Protein AF-A0A2E8CYX6-F1 (afdb_monomer_lite)

Secondary structure (DSSP, 8-state):
-PPP-SHHHHHHHHHHHHHHHTTS---SSS-HHHHHHHHHHHHHHHHHHTSHHHHHHT-EEEEEEEEEEEEEETTEEEEEEEEEEE-SSTT-EEEEEEEEEEEESSTT-SSEEEEEEEE----TTS--TTSTT--TTTGGG-PPPPGGGSSEEEEE-PPP--

Structure (mmCIF, N/CA/C/O backbone):
data_AF-A0A2E8CYX6-F1
#
_entry.id   AF-A0A2E8CYX6-F1
#
loop_
_atom_site.group_PDB
_atom_site.id
_atom_site.type_symbol
_atom_site.label_atom_id
_atom_site.label_alt_id
_atom_site.label_comp_id
_atom_site.label_asym_id
_atom_site.label_entity_id
_atom_site.label_seq_id
_atom_site.pdbx_PDB_ins_code
_atom_site.Cartn_x
_atom_site.Cartn_y
_atom_site.Cartn_z
_atom_site.occupancy
_atom_site.B_iso_or_equiv
_atom_site.auth_seq_id
_atom_site.auth_comp_id
_atom_site.auth_asym_id
_atom_site.auth_atom_id
_atom_site.pdbx_PDB_model_num
ATOM 1 N N . MET A 1 1 ? 1.924 -3.720 25.966 1.00 46.28 1 MET A N 1
ATOM 2 C CA . MET A 1 1 ? 1.609 -3.896 24.534 1.00 46.28 1 MET A CA 1
ATOM 3 C C . MET A 1 1 ? 2.796 -4.601 23.908 1.00 46.28 1 MET A C 1
ATOM 5 O O . MET A 1 1 ? 3.917 -4.182 24.173 1.00 46.28 1 MET A O 1
ATOM 9 N N . SER A 1 2 ? 2.579 -5.723 23.224 1.00 49.62 2 SER A N 1
ATOM 10 C CA . SER A 1 2 ? 3.634 -6.433 22.489 1.00 49.62 2 SER A CA 1
ATOM 11 C C . SER A 1 2 ? 4.146 -5.551 21.350 1.00 49.62 2 SER A C 1
ATOM 13 O O . SER A 1 2 ? 3.355 -4.853 20.720 1.00 49.62 2 SER A O 1
ATOM 15 N N . VAL A 1 3 ? 5.455 -5.559 21.109 1.00 56.16 3 VAL A N 1
ATOM 16 C CA . VAL A 1 3 ? 6.065 -4.827 19.990 1.00 56.16 3 VAL A CA 1
ATOM 17 C C . VAL A 1 3 ? 5.535 -5.425 18.677 1.00 56.16 3 VAL A C 1
ATOM 19 O O . VAL A 1 3 ? 5.540 -6.648 18.568 1.00 56.16 3 VAL A O 1
ATOM 22 N N . PRO A 1 4 ? 5.063 -4.628 17.699 1.00 67.62 4 PRO A N 1
ATOM 23 C CA . PRO A 1 4 ? 4.653 -5.145 16.393 1.00 67.62 4 PRO A CA 1
ATOM 24 C C . PRO A 1 4 ? 5.819 -5.866 15.699 1.00 67.62 4 PRO A C 1
ATOM 26 O O . PRO A 1 4 ? 6.866 -5.260 15.463 1.00 67.62 4 PRO A O 1
ATOM 29 N N . GLU A 1 5 ? 5.659 -7.153 15.385 1.00 82.19 5 GLU A N 1
ATOM 30 C CA . GLU A 1 5 ? 6.764 -8.006 14.915 1.00 82.19 5 GLU A CA 1
ATOM 31 C C . GLU A 1 5 ? 6.840 -8.088 13.385 1.00 82.19 5 GLU A C 1
ATOM 33 O O . GLU A 1 5 ? 7.924 -8.250 12.825 1.00 82.19 5 GLU A O 1
ATOM 38 N N . THR A 1 6 ? 5.707 -7.943 12.690 1.00 91.44 6 THR A N 1
ATOM 39 C CA . THR A 1 6 ? 5.635 -8.039 11.223 1.00 91.44 6 THR A CA 1
ATOM 40 C C . THR A 1 6 ? 5.480 -6.673 10.556 1.00 91.44 6 THR A C 1
ATOM 42 O O . THR A 1 6 ? 5.041 -5.706 11.183 1.00 91.44 6 THR A O 1
ATOM 45 N N . LEU A 1 7 ? 5.812 -6.587 9.260 1.00 92.69 7 LEU A N 1
ATOM 46 C CA . LEU A 1 7 ? 5.561 -5.390 8.448 1.00 92.69 7 LEU A CA 1
ATOM 47 C C . LEU A 1 7 ? 4.087 -4.966 8.526 1.00 92.69 7 LEU A C 1
ATOM 49 O O . LEU A 1 7 ? 3.809 -3.803 8.804 1.00 92.69 7 LEU A O 1
ATOM 53 N N . ASP A 1 8 ? 3.1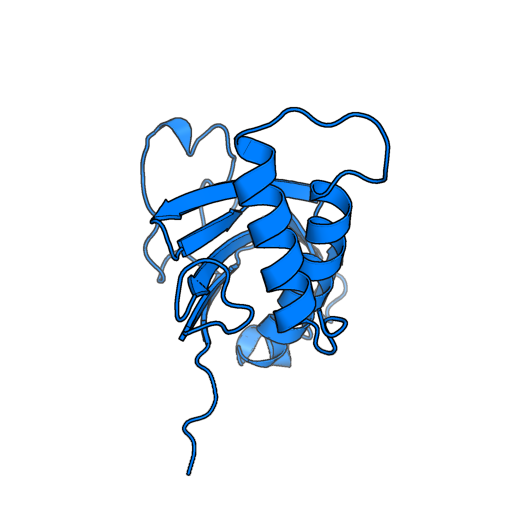65 -5.920 8.380 1.00 93.31 8 ASP A N 1
ATOM 54 C CA . ASP A 1 8 ? 1.723 -5.676 8.460 1.00 93.31 8 ASP A CA 1
ATOM 55 C C . ASP A 1 8 ? 1.300 -5.091 9.810 1.00 93.31 8 ASP A C 1
ATOM 57 O O . ASP A 1 8 ? 0.568 -4.107 9.851 1.00 93.31 8 ASP A O 1
ATOM 61 N N . GLN A 1 9 ? 1.792 -5.646 10.923 1.00 94.31 9 GLN A N 1
ATOM 62 C CA . GLN A 1 9 ? 1.452 -5.149 12.260 1.00 94.31 9 GLN A CA 1
ATOM 63 C C . GLN A 1 9 ? 2.045 -3.761 12.521 1.00 94.31 9 GLN A C 1
ATOM 65 O O . GLN A 1 9 ? 1.392 -2.919 13.136 1.00 94.31 9 GLN A O 1
ATOM 70 N N . ARG A 1 10 ? 3.275 -3.506 12.057 1.00 94.38 10 ARG A N 1
ATOM 71 C CA . ARG A 1 10 ? 3.917 -2.185 12.156 1.00 94.38 10 ARG A CA 1
ATOM 72 C C . ARG A 1 10 ? 3.151 -1.145 11.345 1.00 94.38 10 ARG A C 1
ATOM 74 O O . ARG A 1 10 ? 2.922 -0.044 11.836 1.00 94.38 10 ARG A O 1
ATOM 81 N N . LEU A 1 11 ? 2.727 -1.511 10.136 1.00 95.06 11 LEU A N 1
ATOM 82 C CA . LEU A 1 11 ? 1.912 -0.666 9.271 1.00 95.06 11 LEU A CA 1
ATOM 83 C C . LEU A 1 11 ? 0.535 -0.403 9.890 1.00 95.06 11 LEU A C 1
ATOM 85 O O . LEU A 1 11 ? 0.121 0.747 9.960 1.00 95.06 11 LEU A O 1
ATOM 89 N N . ALA A 1 12 ? -0.137 -1.435 10.406 1.00 95.56 12 ALA A N 1
ATOM 90 C CA . ALA A 1 12 ? -1.409 -1.303 11.111 1.00 95.56 12 ALA A CA 1
ATOM 91 C C . ALA A 1 12 ? -1.307 -0.357 12.316 1.00 95.56 12 ALA A C 1
ATOM 93 O O . ALA A 1 12 ? -2.128 0.545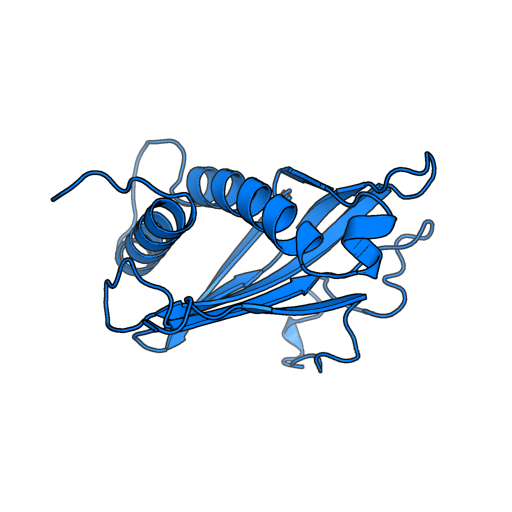 12.447 1.00 95.56 12 ALA A O 1
ATOM 94 N N . SER A 1 13 ? -0.275 -0.521 13.153 1.00 94.00 13 SER A N 1
ATOM 95 C CA . SER A 1 13 ? -0.024 0.361 14.299 1.00 94.00 13 SER A CA 1
ATOM 96 C C . SER A 1 13 ? 0.140 1.812 13.854 1.00 94.00 13 SER A C 1
ATOM 98 O O . SER A 1 13 ? -0.583 2.673 14.332 1.00 94.00 13 SER A O 1
ATOM 100 N N . ALA A 1 14 ? 1.018 2.074 12.882 1.00 92.81 14 ALA A N 1
ATOM 101 C CA . ALA A 1 14 ? 1.274 3.431 12.407 1.00 92.81 14 ALA A CA 1
ATOM 102 C C . ALA A 1 14 ? 0.039 4.075 11.743 1.00 92.81 14 ALA A C 1
ATOM 104 O O . ALA A 1 14 ? -0.148 5.288 11.823 1.00 92.81 14 ALA A O 1
ATOM 105 N N . LEU A 1 15 ? -0.819 3.278 11.095 1.00 94.56 15 LEU A N 1
ATOM 106 C CA . LEU A 1 15 ? -2.082 3.755 10.525 1.00 94.56 15 LEU A CA 1
ATOM 107 C C . LEU A 1 15 ? -3.081 4.157 11.617 1.00 94.56 15 LEU A C 1
ATOM 109 O O . LEU A 1 15 ? -3.773 5.158 11.444 1.00 94.56 15 LEU A O 1
ATOM 113 N N . TRP A 1 16 ? -3.150 3.416 12.725 1.00 93.62 16 TRP A N 1
ATOM 114 C CA . TRP A 1 16 ? -3.978 3.791 13.874 1.00 93.62 16 TRP A CA 1
ATOM 115 C C . TRP A 1 16 ? -3.412 4.986 14.629 1.00 93.62 16 TRP A C 1
ATOM 117 O O . TRP A 1 16 ? -4.165 5.911 14.910 1.00 93.62 16 TRP A O 1
ATOM 127 N N . ASP A 1 17 ? -2.094 5.032 14.834 1.00 90.94 17 ASP A N 1
ATOM 128 C CA . ASP A 1 17 ? -1.422 6.199 15.407 1.00 90.94 17 ASP A CA 1
ATOM 129 C C . ASP A 1 17 ? -1.744 7.454 14.582 1.00 90.94 17 ASP A C 1
ATOM 131 O O . ASP A 1 17 ? -2.062 8.501 15.138 1.00 90.94 17 ASP A O 1
ATOM 135 N N . TRP A 1 18 ? -1.741 7.347 13.245 1.00 90.75 18 TRP A N 1
ATOM 136 C CA . TRP A 1 18 ? -2.193 8.430 12.371 1.00 90.75 18 TRP A CA 1
ATOM 137 C C . TRP A 1 18 ? -3.687 8.728 12.518 1.00 90.75 18 TRP A C 1
ATOM 139 O O . TRP A 1 18 ? -4.054 9.898 12.550 1.00 90.75 18 TRP A O 1
ATOM 149 N N . ALA A 1 19 ? -4.556 7.717 12.566 1.00 89.94 19 ALA A N 1
ATOM 150 C CA . ALA A 1 19 ? -5.999 7.929 12.654 1.00 89.94 19 ALA A CA 1
ATOM 151 C C . ALA A 1 19 ? -6.376 8.668 13.946 1.00 89.94 19 ALA A C 1
ATOM 153 O O . ALA A 1 19 ? -7.150 9.623 13.889 1.00 89.94 19 ALA A O 1
ATOM 154 N N . ASP A 1 20 ? -5.754 8.303 15.065 1.00 88.06 20 ASP A N 1
ATOM 155 C CA . ASP A 1 20 ? -5.953 8.935 16.370 1.00 88.06 20 ASP A CA 1
ATOM 156 C C . ASP A 1 20 ? -5.306 10.326 16.423 1.00 88.06 20 ASP A C 1
ATOM 158 O O . ASP A 1 20 ? -5.887 11.280 16.942 1.00 88.06 20 ASP A O 1
ATOM 162 N N . ALA A 1 21 ? -4.120 10.479 15.824 1.00 79.44 21 ALA A N 1
ATOM 163 C CA . ALA A 1 21 ? -3.430 11.761 15.707 1.00 79.44 21 ALA A CA 1
ATOM 164 C C . ALA A 1 21 ? -4.087 12.722 14.714 1.00 79.44 21 ALA A C 1
ATOM 166 O O . ALA A 1 21 ? -3.976 13.934 14.848 1.00 79.44 21 ALA A O 1
ATOM 167 N N . SER A 1 22 ? -4.822 12.235 13.719 1.00 61.94 22 SER A N 1
ATOM 168 C CA . SER A 1 22 ? -5.601 13.109 12.838 1.00 61.94 22 SER A CA 1
ATOM 169 C C . SER A 1 22 ? -6.686 13.876 13.611 1.00 61.94 22 SER A C 1
ATOM 171 O O . SER A 1 22 ? -7.154 14.917 13.148 1.00 61.94 22 SER A O 1
ATOM 173 N N . GLU A 1 23 ? -7.016 13.416 14.825 1.00 55.00 23 GLU A N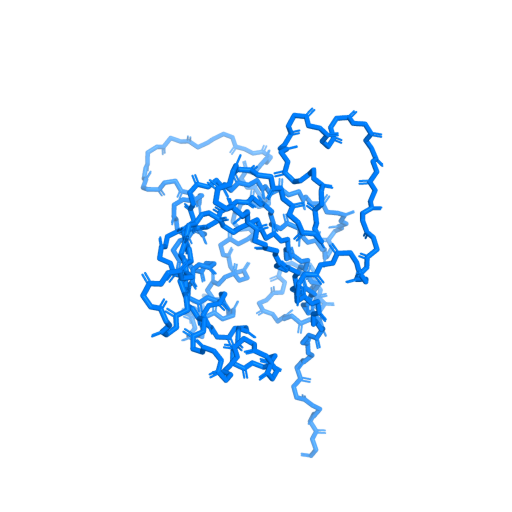 1
ATOM 174 C CA . GLU A 1 23 ? -7.896 14.084 15.784 1.00 55.00 23 GLU A CA 1
ATOM 175 C C . GLU A 1 23 ? -7.134 14.978 16.795 1.00 55.00 23 GLU A C 1
ATOM 177 O O . GLU A 1 23 ? -7.769 15.750 17.518 1.00 55.00 23 GLU A O 1
ATOM 182 N N . GLN A 1 24 ? -5.789 14.937 16.845 1.00 46.16 24 GLN A N 1
ATOM 183 C CA . GLN A 1 24 ? -4.942 15.692 17.789 1.00 46.16 24 GLN A CA 1
ATOM 184 C C . GLN A 1 24 ? -3.602 16.149 17.168 1.00 46.16 24 GLN A C 1
ATOM 186 O O . GLN A 1 24 ? -2.770 15.350 16.766 1.00 46.16 24 GLN A O 1
ATOM 191 N N . SER A 1 25 ? -3.331 17.456 17.138 1.00 41.97 25 SER A N 1
ATOM 192 C CA . SER A 1 25 ? -2.072 18.030 16.625 1.00 41.97 25 SER A CA 1
ATOM 193 C C . SER A 1 25 ? -0.829 17.601 17.430 1.00 41.97 25 SER A C 1
ATOM 195 O O . SER A 1 25 ? -0.825 17.758 18.650 1.00 41.97 25 SER A O 1
ATOM 197 N N . PHE A 1 26 ? 0.236 17.143 16.752 1.00 46.75 26 PHE A N 1
ATOM 198 C CA . PHE A 1 26 ? 1.515 16.728 17.360 1.00 46.75 26 PHE A CA 1
ATOM 199 C C . PHE A 1 26 ? 2.685 17.680 17.049 1.00 46.75 26 PHE A C 1
ATOM 201 O O . PHE A 1 26 ? 2.769 18.213 15.943 1.00 46.75 26 PHE A O 1
ATOM 208 N N . ASP A 1 27 ? 3.595 17.805 18.028 1.00 42.06 27 ASP A N 1
ATOM 209 C CA . ASP A 1 27 ? 4.916 18.454 17.972 1.00 42.06 27 ASP A CA 1
ATOM 210 C C . ASP A 1 27 ? 6.031 17.386 18.122 1.00 42.06 27 ASP A C 1
ATOM 212 O O . ASP A 1 27 ? 5.963 16.537 19.009 1.00 42.06 27 ASP A O 1
ATOM 216 N N . ASP A 1 28 ? 7.040 17.485 17.250 1.00 40.59 28 ASP A N 1
ATOM 217 C CA . ASP A 1 28 ? 8.391 16.885 17.224 1.00 40.59 28 ASP A CA 1
ATOM 218 C C . ASP A 1 28 ? 8.626 15.350 17.296 1.00 40.59 28 ASP A C 1
ATOM 220 O O . ASP A 1 28 ? 8.513 14.681 18.323 1.00 40.59 28 ASP A O 1
ATOM 224 N N . GLY A 1 29 ? 9.128 14.834 16.166 1.00 49.47 29 GLY A N 1
ATOM 225 C CA . GLY A 1 29 ? 9.599 13.477 15.845 1.00 49.47 29 GLY A CA 1
ATOM 226 C C . GLY A 1 29 ? 9.583 13.305 14.312 1.00 49.47 29 GLY A C 1
ATOM 227 O O . GLY A 1 29 ? 8.964 14.146 13.651 1.00 49.47 29 GLY A O 1
ATOM 228 N N . PRO A 1 30 ? 10.217 12.278 13.696 1.00 54.22 30 PRO A N 1
ATOM 229 C CA . PRO A 1 30 ? 9.879 11.968 12.312 1.00 54.22 30 PRO A CA 1
ATOM 230 C C . PRO A 1 30 ? 8.374 11.742 12.268 1.00 54.22 30 PRO A C 1
ATOM 232 O O . PRO A 1 30 ? 7.833 10.965 13.064 1.00 54.22 30 PRO A O 1
ATOM 235 N N . SER A 1 31 ? 7.685 12.516 11.437 1.00 74.94 31 SER A N 1
ATOM 236 C CA . SER A 1 31 ? 6.226 12.549 11.482 1.00 74.94 31 SER A CA 1
ATOM 237 C C . SER A 1 31 ? 5.688 11.131 11.256 1.00 74.94 31 SER A C 1
ATOM 239 O O . SER A 1 31 ? 6.296 10.342 10.529 1.00 74.94 31 SER A O 1
ATOM 241 N N . VAL A 1 32 ? 4.541 10.776 11.845 1.00 81.31 32 VAL A N 1
ATOM 242 C CA . VAL A 1 32 ? 3.877 9.474 11.594 1.00 81.31 32 VAL A CA 1
ATOM 243 C C . VAL A 1 32 ? 3.799 9.175 10.084 1.00 81.31 32 VAL A C 1
ATOM 245 O O . VAL A 1 32 ? 3.911 8.028 9.654 1.00 81.31 32 VAL A O 1
ATOM 248 N N . GLN A 1 33 ? 3.715 10.229 9.270 1.00 81.19 33 GLN A N 1
ATOM 249 C CA . GLN A 1 33 ? 3.748 10.194 7.814 1.00 81.19 33 GLN A CA 1
ATOM 250 C C . GLN A 1 33 ? 5.070 9.668 7.217 1.00 81.19 33 GLN A C 1
ATOM 252 O O . GLN A 1 33 ? 5.017 8.895 6.266 1.00 81.19 33 GLN A O 1
ATOM 257 N N . GLU A 1 34 ? 6.241 10.013 7.760 1.00 84.06 34 GLU A N 1
ATOM 258 C CA . GLU A 1 34 ? 7.549 9.499 7.302 1.00 84.06 34 GLU A CA 1
ATOM 259 C C . GLU A 1 34 ? 7.736 8.016 7.655 1.00 84.06 34 GLU A C 1
ATOM 261 O O . GLU A 1 34 ? 8.229 7.224 6.843 1.00 84.06 34 GLU A O 1
ATOM 266 N N . CYS A 1 35 ? 7.284 7.615 8.849 1.00 89.44 35 CYS A N 1
ATOM 267 C CA . CYS A 1 35 ? 7.259 6.209 9.253 1.00 89.44 35 CYS A CA 1
ATOM 268 C C . CYS A 1 35 ? 6.346 5.395 8.323 1.00 89.44 35 CYS A C 1
ATOM 270 O O . CYS A 1 35 ? 6.757 4.364 7.784 1.00 89.44 35 CYS A O 1
ATOM 272 N N . LEU A 1 36 ? 5.132 5.897 8.066 1.00 92.25 36 LEU A N 1
ATOM 273 C CA . LEU A 1 36 ? 4.190 5.283 7.132 1.00 92.25 36 LEU A CA 1
ATOM 274 C C . LEU A 1 36 ? 4.744 5.216 5.710 1.00 92.25 36 LEU A C 1
ATOM 276 O O . LEU A 1 36 ? 4.615 4.174 5.079 1.00 92.25 36 LEU A O 1
ATOM 280 N N . ALA A 1 37 ? 5.392 6.271 5.215 1.00 91.94 37 ALA A N 1
ATOM 281 C CA . ALA A 1 37 ? 6.019 6.280 3.894 1.00 91.94 37 ALA A CA 1
ATOM 282 C C . ALA A 1 37 ? 7.042 5.141 3.740 1.00 91.94 37 ALA A C 1
ATOM 284 O O . ALA A 1 37 ? 6.991 4.398 2.759 1.00 91.94 37 ALA A O 1
ATOM 285 N N . SER A 1 38 ? 7.900 4.946 4.746 1.00 92.25 38 SER A N 1
ATOM 286 C CA . SER A 1 38 ? 8.918 3.884 4.750 1.00 92.25 38 SER A CA 1
ATOM 287 C C . SER A 1 38 ? 8.303 2.477 4.806 1.00 92.25 38 SER A C 1
ATOM 289 O O . SER A 1 38 ? 8.744 1.555 4.120 1.00 92.25 38 SER A O 1
ATOM 291 N N . LEU A 1 39 ? 7.256 2.291 5.619 1.00 95.62 39 LEU A N 1
ATOM 292 C CA . LEU A 1 39 ? 6.546 1.010 5.717 1.00 95.62 39 LEU A CA 1
ATOM 293 C C . LEU A 1 39 ? 5.775 0.692 4.428 1.00 95.62 39 LEU A C 1
ATOM 295 O O . LEU A 1 39 ? 5.768 -0.455 3.984 1.00 95.62 39 LEU A O 1
ATOM 299 N N . LEU A 1 40 ? 5.156 1.700 3.811 1.00 96.50 40 LEU A N 1
ATOM 300 C CA . LEU A 1 40 ? 4.412 1.562 2.560 1.00 96.50 40 LEU A CA 1
ATOM 301 C C . LEU A 1 40 ? 5.320 1.228 1.376 1.00 96.50 40 LEU A C 1
ATOM 303 O O . LEU A 1 40 ? 4.915 0.440 0.529 1.00 96.50 40 LEU A O 1
ATOM 307 N N . GLU A 1 41 ? 6.538 1.766 1.325 1.00 95.75 41 GLU A N 1
ATOM 308 C CA . GLU A 1 41 ? 7.541 1.366 0.333 1.00 95.75 41 GLU A CA 1
ATOM 309 C C . GLU A 1 41 ? 7.816 -0.141 0.404 1.00 95.75 41 GLU A C 1
ATOM 311 O O . GLU A 1 41 ? 7.662 -0.851 -0.592 1.00 95.75 41 GLU A O 1
ATOM 316 N N . SER A 1 42 ? 8.150 -0.640 1.599 1.00 95.75 42 SER A N 1
ATOM 317 C CA . SER A 1 42 ? 8.401 -2.071 1.814 1.00 95.75 42 SER A CA 1
ATOM 318 C C . SER A 1 42 ? 7.169 -2.909 1.455 1.00 95.75 42 SER A C 1
ATOM 320 O O . SER A 1 42 ? 7.275 -3.930 0.779 1.00 95.75 42 SER A O 1
ATOM 322 N N . PHE A 1 43 ? 5.982 -2.440 1.845 1.00 96.75 43 PHE A N 1
ATOM 323 C CA . PHE A 1 43 ? 4.721 -3.119 1.559 1.00 96.75 43 PHE A CA 1
ATOM 324 C C . PHE A 1 43 ? 4.409 -3.174 0.056 1.00 96.75 43 PHE A C 1
ATOM 326 O O . PHE A 1 43 ? 3.919 -4.188 -0.438 1.00 96.75 43 PHE A O 1
ATOM 333 N N . LEU A 1 44 ? 4.700 -2.108 -0.697 1.00 96.06 44 LEU A N 1
ATOM 334 C CA . LEU A 1 44 ? 4.529 -2.075 -2.152 1.00 96.06 44 LEU A CA 1
ATOM 335 C C . LEU A 1 44 ? 5.474 -3.057 -2.851 1.00 96.06 44 LEU A C 1
ATOM 337 O O . LEU A 1 44 ? 5.030 -3.777 -3.747 1.00 96.06 44 LEU A O 1
ATOM 341 N N . CYS A 1 45 ? 6.735 -3.132 -2.416 1.00 95.38 45 CYS A N 1
ATOM 342 C CA . CYS A 1 45 ? 7.690 -4.129 -2.902 1.00 95.38 45 CYS A CA 1
ATOM 343 C C . CYS A 1 45 ? 7.152 -5.554 -2.721 1.00 95.38 45 CYS A C 1
ATOM 345 O O . CYS A 1 45 ? 7.117 -6.321 -3.687 1.00 95.38 45 CYS A O 1
ATOM 347 N N . ASP A 1 46 ? 6.646 -5.883 -1.529 1.00 95.06 46 ASP A N 1
ATOM 348 C CA . ASP A 1 46 ? 6.023 -7.183 -1.267 1.00 95.06 46 ASP A CA 1
ATOM 349 C C . ASP A 1 46 ? 4.776 -7.394 -2.140 1.00 95.06 46 ASP A C 1
ATOM 351 O O . ASP A 1 46 ? 4.615 -8.449 -2.759 1.00 95.06 46 ASP A O 1
ATOM 355 N N . ALA A 1 47 ? 3.913 -6.381 -2.270 1.00 94.88 47 ALA A N 1
ATOM 356 C CA . ALA A 1 47 ? 2.692 -6.442 -3.071 1.00 94.88 47 ALA A CA 1
ATOM 357 C C . ALA A 1 47 ? 2.966 -6.753 -4.556 1.00 94.88 47 ALA A C 1
ATOM 359 O O . ALA A 1 47 ? 2.240 -7.545 -5.169 1.00 94.88 47 ALA A O 1
ATOM 360 N N . PHE A 1 48 ? 4.027 -6.184 -5.138 1.00 94.19 48 PHE A N 1
ATOM 361 C CA . PHE A 1 48 ? 4.416 -6.438 -6.529 1.00 94.19 48 PHE A CA 1
ATOM 362 C C . PHE A 1 48 ? 4.765 -7.904 -6.800 1.00 94.19 48 PHE A C 1
ATOM 364 O O . PHE A 1 48 ? 4.552 -8.386 -7.917 1.00 94.19 48 PHE A O 1
ATOM 371 N N . THR A 1 49 ? 5.218 -8.649 -5.788 1.00 94.62 49 THR A N 1
ATOM 372 C CA . THR A 1 49 ? 5.521 -10.080 -5.937 1.00 94.62 49 THR A CA 1
ATOM 373 C C . THR A 1 49 ? 4.273 -10.928 -6.206 1.00 94.62 49 THR A C 1
ATOM 375 O O . THR A 1 49 ? 4.365 -11.955 -6.881 1.00 94.62 49 THR A O 1
ATOM 378 N N . TYR A 1 50 ? 3.092 -10.474 -5.768 1.00 92.62 50 TYR A N 1
ATOM 379 C CA . TYR A 1 50 ? 1.826 -11.192 -5.943 1.00 92.62 50 TYR A CA 1
ATOM 380 C C . TYR A 1 50 ? 1.153 -10.941 -7.300 1.00 92.62 50 TYR A C 1
ATOM 382 O O . TYR A 1 50 ? 0.226 -11.665 -7.669 1.00 92.62 50 TYR A O 1
ATOM 390 N N . TRP A 1 51 ? 1.598 -9.942 -8.073 1.00 90.19 51 TRP A N 1
ATOM 391 C CA . TRP A 1 51 ? 1.055 -9.663 -9.404 1.00 90.19 51 TRP A CA 1
ATOM 392 C C . TRP A 1 51 ? 1.967 -10.230 -10.503 1.00 90.19 51 TRP A C 1
ATOM 394 O O . TRP A 1 51 ? 3.087 -9.747 -10.673 1.00 90.19 51 TRP A O 1
ATOM 404 N N . PRO A 1 52 ? 1.514 -11.199 -11.329 1.00 87.88 52 PRO A N 1
ATOM 405 C CA . PRO A 1 52 ? 2.395 -11.910 -12.262 1.00 87.88 52 PRO A CA 1
ATOM 406 C C . PRO A 1 52 ? 3.125 -11.028 -13.276 1.00 87.88 52 PRO A C 1
ATOM 408 O O . PRO A 1 52 ? 4.177 -11.413 -13.782 1.00 87.88 52 PRO A O 1
ATOM 411 N N . HIS A 1 53 ? 2.557 -9.882 -13.655 1.00 84.62 53 HIS A N 1
ATOM 412 C CA . HIS A 1 53 ? 3.248 -8.938 -14.530 1.00 84.62 53 HIS A CA 1
ATOM 413 C C . HIS A 1 53 ? 4.351 -8.191 -13.775 1.00 84.62 53 HIS A C 1
ATOM 415 O O . HIS A 1 53 ? 5.490 -8.206 -14.224 1.00 84.62 53 HIS A O 1
ATOM 421 N N . ALA A 1 54 ? 4.021 -7.603 -12.622 1.00 85.50 54 ALA A N 1
ATOM 422 C CA . ALA A 1 54 ? 4.960 -6.836 -11.806 1.00 85.50 54 ALA A CA 1
ATOM 423 C C . ALA A 1 54 ? 6.134 -7.705 -11.335 1.00 85.50 54 ALA A C 1
ATOM 425 O O . ALA A 1 54 ? 7.288 -7.349 -11.546 1.00 85.50 54 ALA A O 1
ATOM 426 N N . SER A 1 55 ? 5.836 -8.900 -10.819 1.00 89.19 55 SER A N 1
ATOM 427 C CA . SER A 1 55 ? 6.833 -9.884 -10.395 1.00 89.19 55 SER A CA 1
ATOM 428 C C . SER A 1 55 ? 7.792 -10.273 -11.529 1.00 89.19 55 SER A C 1
ATOM 430 O O . SER A 1 55 ? 9.006 -10.206 -11.360 1.00 89.19 55 SER A O 1
ATOM 432 N N . ARG A 1 56 ? 7.277 -10.603 -12.726 1.00 87.75 56 ARG A N 1
ATOM 433 C CA . ARG A 1 56 ? 8.123 -10.976 -13.879 1.00 87.75 56 ARG A CA 1
ATOM 434 C C . ARG A 1 56 ? 8.957 -9.822 -14.421 1.00 87.75 56 ARG A C 1
ATOM 436 O O . ARG A 1 56 ? 10.048 -10.065 -14.923 1.00 87.75 56 ARG A O 1
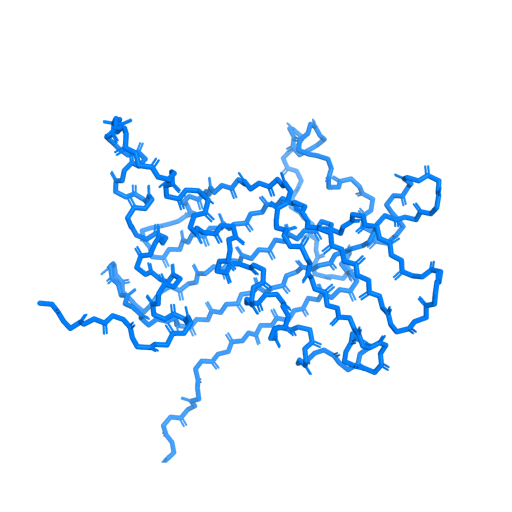ATOM 443 N N . GLN A 1 57 ? 8.432 -8.600 -14.365 1.00 86.31 57 GLN A N 1
ATOM 444 C CA . GLN A 1 57 ? 9.184 -7.409 -14.750 1.00 86.31 57 GLN A CA 1
ATOM 445 C C . GLN A 1 57 ? 10.097 -6.917 -13.625 1.00 86.31 57 GLN A C 1
ATOM 447 O O . GLN A 1 57 ? 10.838 -5.971 -13.860 1.00 86.31 57 GLN A O 1
ATOM 452 N N . GLY A 1 58 ? 10.086 -7.533 -12.438 1.00 88.69 58 GLY A N 1
ATOM 453 C CA . GLY A 1 58 ? 10.927 -7.136 -11.312 1.00 88.69 58 GLY A CA 1
ATOM 454 C C . GLY A 1 58 ? 10.612 -5.727 -10.826 1.00 88.69 58 GLY A C 1
ATOM 455 O O . GLY A 1 58 ? 11.527 -4.924 -10.690 1.00 88.69 58 GLY A O 1
ATOM 456 N N . TRP A 1 59 ? 9.328 -5.403 -10.658 1.00 91.31 59 TRP A N 1
ATOM 457 C CA . TRP A 1 59 ? 8.920 -4.107 -10.121 1.00 91.31 59 TRP A CA 1
ATOM 458 C C . TRP A 1 59 ? 9.312 -3.969 -8.652 1.00 91.31 59 TRP A C 1
ATOM 460 O O . TRP A 1 59 ? 9.125 -4.898 -7.867 1.00 91.31 59 TRP A O 1
ATOM 470 N N . TRP A 1 60 ? 9.801 -2.791 -8.290 1.00 92.50 60 TRP A N 1
ATOM 471 C CA . TRP A 1 60 ? 10.139 -2.406 -6.923 1.00 92.50 60 TRP A CA 1
ATOM 472 C C . TRP A 1 60 ? 9.837 -0.920 -6.703 1.00 92.50 60 TRP A C 1
ATOM 474 O O . TRP A 1 60 ? 9.602 -0.174 -7.657 1.00 92.50 60 TRP A O 1
ATOM 484 N N . SER A 1 61 ? 9.794 -0.522 -5.435 1.00 92.50 61 SER A N 1
ATOM 485 C CA . SER A 1 61 ? 9.513 0.833 -4.960 1.00 92.50 61 SER A CA 1
ATOM 486 C C . SER A 1 61 ? 10.733 1.386 -4.219 1.00 92.50 61 SER A C 1
ATOM 488 O O . SER A 1 61 ? 11.386 0.625 -3.512 1.00 92.50 61 SER A O 1
ATOM 490 N N . ASP A 1 62 ? 10.995 2.690 -4.341 1.00 91.00 62 ASP A N 1
ATOM 491 C CA . ASP A 1 62 ? 12.092 3.408 -3.660 1.00 91.00 62 ASP A CA 1
ATOM 492 C C . ASP A 1 62 ? 11.587 4.727 -3.061 1.00 91.00 62 ASP A C 1
ATOM 494 O O . ASP A 1 62 ? 11.711 5.806 -3.642 1.00 91.00 62 ASP A O 1
ATOM 498 N N . GLY A 1 63 ? 10.931 4.648 -1.914 1.00 89.19 63 GLY A N 1
ATOM 499 C CA . GLY A 1 63 ? 10.387 5.818 -1.245 1.00 89.19 63 GLY A CA 1
ATOM 500 C C . GLY A 1 63 ? 9.044 6.301 -1.792 1.00 89.19 63 GLY A C 1
ATOM 501 O O . GLY A 1 63 ? 8.854 6.625 -2.969 1.00 89.19 63 GLY A O 1
ATOM 502 N N . VAL A 1 64 ? 8.100 6.450 -0.866 1.00 90.88 64 VAL A N 1
ATOM 503 C CA . VAL A 1 64 ? 6.846 7.164 -1.105 1.00 90.88 64 VAL A CA 1
ATOM 504 C C . VAL A 1 64 ? 7.126 8.671 -1.151 1.00 90.88 64 VAL A C 1
ATOM 506 O O . VAL A 1 64 ? 7.519 9.273 -0.156 1.00 90.88 64 VAL A O 1
ATOM 509 N N . ILE A 1 65 ? 6.904 9.280 -2.317 1.00 88.25 65 ILE A N 1
ATOM 510 C CA . ILE A 1 65 ? 7.172 10.701 -2.607 1.00 88.25 65 ILE A CA 1
ATOM 511 C C . ILE A 1 65 ? 6.016 11.584 -2.124 1.00 88.25 65 ILE A C 1
ATOM 513 O O . ILE A 1 65 ? 6.206 12.704 -1.656 1.00 88.25 65 ILE A O 1
ATOM 517 N N . GLU A 1 66 ? 4.791 11.082 -2.265 1.00 86.38 66 GLU A N 1
ATOM 518 C CA . GLU A 1 66 ? 3.573 11.757 -1.839 1.00 86.38 66 GLU A CA 1
ATOM 519 C C . GLU A 1 66 ? 2.696 10.754 -1.097 1.00 86.38 66 GLU A C 1
ATOM 521 O O . GLU A 1 66 ? 2.428 9.671 -1.619 1.00 86.38 66 GLU A O 1
ATOM 526 N N . LEU A 1 67 ? 2.226 11.131 0.093 1.00 88.62 67 LEU A N 1
ATOM 527 C CA . LEU A 1 67 ? 1.356 10.305 0.920 1.00 88.62 67 LEU A CA 1
ATOM 528 C C . LEU A 1 67 ? 0.181 11.122 1.444 1.00 88.62 67 LEU A C 1
ATOM 530 O O . LEU A 1 67 ? 0.362 12.086 2.186 1.00 88.62 67 LEU A O 1
ATOM 534 N N . HIS A 1 68 ? -1.018 10.668 1.109 1.00 87.00 68 HIS A N 1
ATOM 535 C CA . HIS A 1 68 ? -2.280 11.108 1.682 1.00 87.00 68 HIS A CA 1
ATOM 536 C C . HIS A 1 68 ? -2.963 9.929 2.354 1.00 87.00 68 HIS A C 1
ATOM 538 O O . HIS A 1 68 ? -2.887 8.794 1.879 1.00 87.00 68 HIS A O 1
ATOM 544 N N . LEU A 1 69 ? -3.657 10.218 3.445 1.00 89.12 69 LEU A N 1
ATOM 545 C CA . LEU A 1 69 ? -4.368 9.233 4.242 1.00 89.12 69 LEU A CA 1
ATOM 546 C C . LEU A 1 69 ? -5.813 9.697 4.440 1.00 89.12 69 LEU A C 1
ATOM 548 O O . LEU A 1 69 ? -6.084 10.888 4.590 1.00 89.12 69 LEU A O 1
ATOM 552 N N . GLU A 1 70 ? -6.747 8.755 4.399 1.00 88.19 70 GLU A N 1
ATOM 553 C CA . GLU A 1 70 ? -8.182 9.003 4.537 1.00 88.19 70 GLU A CA 1
ATOM 554 C C . GLU A 1 70 ? -8.814 7.869 5.350 1.00 88.19 70 GLU A C 1
ATOM 556 O O . GLU A 1 70 ? -8.719 6.699 4.973 1.00 88.19 70 GLU A O 1
ATOM 561 N N . ARG A 1 71 ? -9.504 8.195 6.449 1.00 90.56 71 ARG A N 1
ATOM 562 C CA . ARG A 1 71 ? -10.329 7.221 7.177 1.00 90.56 71 ARG A CA 1
ATOM 563 C C . ARG A 1 71 ? -11.647 7.042 6.420 1.00 90.56 71 ARG A C 1
ATOM 565 O O . ARG A 1 71 ? -12.480 7.942 6.398 1.00 90.56 71 ARG A O 1
ATOM 572 N N . ILE A 1 72 ? -11.829 5.887 5.778 1.00 91.31 72 ILE A N 1
ATOM 573 C CA . ILE A 1 72 ? -13.029 5.580 4.977 1.00 91.31 72 ILE A CA 1
ATOM 574 C C . ILE A 1 72 ? -14.195 5.169 5.887 1.00 91.31 72 ILE A C 1
ATOM 576 O O . ILE A 1 72 ? -15.359 5.443 5.599 1.00 91.31 72 ILE A O 1
ATOM 580 N N . SER A 1 73 ? -13.887 4.451 6.966 1.00 93.00 73 SER A N 1
ATOM 581 C CA . SER A 1 73 ? -14.856 3.968 7.951 1.00 93.00 73 SER A CA 1
ATOM 582 C C . SER A 1 73 ? -14.153 3.723 9.291 1.00 93.00 73 SER A C 1
ATOM 584 O O . SER A 1 73 ? -12.920 3.776 9.326 1.00 93.00 73 SER A O 1
ATOM 586 N N . PRO A 1 74 ? -14.880 3.401 10.378 1.00 93.94 74 PRO A N 1
ATOM 587 C CA . PRO A 1 74 ? -14.257 3.092 11.660 1.00 93.94 74 PRO A CA 1
ATOM 588 C C . PRO A 1 74 ? -13.150 2.045 11.559 1.00 93.94 74 PRO A C 1
ATOM 590 O O . PRO A 1 74 ? -12.126 2.249 12.183 1.00 93.94 74 PRO A O 1
ATOM 593 N N . THR A 1 75 ? -13.301 1.025 10.704 1.00 96.50 75 THR A N 1
ATOM 594 C CA . THR A 1 75 ? -12.351 -0.088 10.519 1.00 96.50 75 THR A CA 1
ATOM 595 C C . THR A 1 75 ? -11.685 -0.103 9.138 1.00 96.50 75 THR A C 1
ATOM 597 O O . THR A 1 75 ? -11.269 -1.160 8.653 1.00 96.50 75 THR A O 1
ATOM 600 N N . ALA A 1 76 ? -11.601 1.046 8.453 1.00 96.38 76 ALA A N 1
ATOM 601 C CA . ALA A 1 76 ? -10.935 1.116 7.151 1.00 96.38 76 ALA A CA 1
ATOM 602 C C . ALA A 1 76 ? -10.205 2.439 6.911 1.00 96.38 76 ALA A C 1
ATOM 604 O O . ALA A 1 76 ? -10.790 3.517 7.049 1.00 96.38 76 ALA A O 1
ATOM 605 N N . ILE A 1 77 ? -8.955 2.335 6.461 1.00 95.31 77 ILE A N 1
ATOM 606 C CA . ILE A 1 77 ? -8.080 3.468 6.146 1.00 95.31 77 ILE A CA 1
ATOM 607 C C . ILE A 1 77 ? -7.554 3.301 4.720 1.00 95.31 77 ILE A C 1
ATOM 609 O O . ILE A 1 77 ? -7.185 2.205 4.300 1.00 95.31 77 ILE A O 1
ATOM 613 N N . ARG A 1 78 ? -7.521 4.395 3.964 1.00 93.88 78 ARG A N 1
ATOM 614 C CA . ARG A 1 78 ? -6.923 4.469 2.633 1.00 93.88 78 ARG A CA 1
ATOM 615 C C . ARG A 1 78 ? -5.624 5.256 2.697 1.00 93.88 78 ARG A C 1
ATOM 617 O O . ARG A 1 78 ? -5.627 6.375 3.198 1.00 93.88 78 ARG A O 1
ATOM 624 N N . ALA A 1 79 ? -4.564 4.710 2.114 1.00 93.38 79 ALA A N 1
ATOM 625 C CA . ALA A 1 79 ? -3.339 5.425 1.780 1.00 93.38 79 ALA A CA 1
ATOM 626 C C . ALA A 1 79 ? -3.254 5.605 0.264 1.00 93.38 79 ALA A C 1
ATOM 628 O O . ALA A 1 79 ? -3.474 4.656 -0.487 1.00 93.38 79 ALA A O 1
ATOM 629 N N . PHE A 1 80 ? -2.950 6.805 -0.215 1.00 89.94 80 PHE A N 1
ATOM 630 C CA . PHE A 1 80 ? -2.804 7.057 -1.647 1.00 89.94 80 PHE A CA 1
ATOM 631 C C . PHE A 1 80 ? -1.793 8.160 -1.925 1.00 89.94 80 PHE A C 1
ATOM 633 O O . PHE A 1 80 ? -1.588 9.059 -1.113 1.00 89.94 80 PHE A O 1
ATOM 640 N N . GLY A 1 81 ? -1.189 8.114 -3.105 1.00 87.00 81 GLY A N 1
ATOM 641 C CA . GLY A 1 81 ? -0.193 9.094 -3.506 1.00 87.00 81 GLY A CA 1
ATOM 642 C C . GLY A 1 81 ? 0.699 8.564 -4.613 1.00 87.00 81 GLY A C 1
ATOM 643 O O . GLY A 1 81 ? 0.204 7.917 -5.538 1.00 87.00 81 GLY A O 1
ATOM 644 N N . SER A 1 82 ? 1.994 8.859 -4.536 1.00 88.69 82 SER A N 1
ATOM 645 C CA . SER A 1 82 ? 2.984 8.466 -5.543 1.00 88.69 82 SER A CA 1
ATOM 646 C C . SER A 1 82 ? 4.239 7.910 -4.881 1.00 88.69 82 SER A C 1
ATOM 648 O O . SER A 1 82 ? 4.663 8.407 -3.841 1.00 88.69 82 SER A O 1
ATOM 650 N N . THR A 1 83 ? 4.849 6.913 -5.510 1.00 92.06 83 THR A N 1
ATOM 651 C CA . THR A 1 83 ? 6.149 6.354 -5.126 1.00 92.06 83 THR A CA 1
ATOM 652 C C . THR A 1 83 ? 7.107 6.399 -6.312 1.00 92.06 83 THR A C 1
ATOM 654 O O . THR A 1 83 ? 6.645 6.395 -7.459 1.00 92.06 83 THR A O 1
ATOM 657 N N . TYR A 1 84 ? 8.416 6.428 -6.069 1.00 90.94 84 TYR A N 1
ATOM 658 C CA . TYR A 1 84 ? 9.360 6.087 -7.128 1.00 90.94 84 TYR A CA 1
ATOM 659 C C . TYR A 1 84 ? 9.308 4.578 -7.355 1.00 90.94 84 TYR A C 1
ATOM 661 O O . TYR A 1 84 ? 9.288 3.796 -6.406 1.00 90.94 84 TYR A O 1
ATOM 669 N N . TRP A 1 85 ? 9.277 4.156 -8.611 1.00 90.19 85 TRP A N 1
ATOM 670 C CA . TRP A 1 85 ? 9.311 2.747 -8.967 1.00 90.19 85 TRP A CA 1
ATOM 671 C C . TRP A 1 85 ? 10.238 2.511 -10.147 1.00 90.19 85 TRP A C 1
ATOM 673 O O . TRP A 1 85 ? 10.466 3.397 -10.977 1.00 90.19 85 TRP A O 1
ATOM 683 N N . ALA A 1 86 ? 10.714 1.278 -10.258 1.0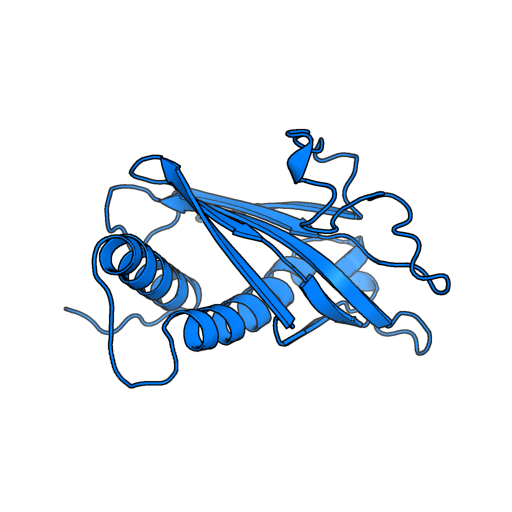0 87.75 86 ALA A N 1
ATOM 684 C CA . ALA A 1 86 ? 11.347 0.803 -11.472 1.00 87.75 86 ALA A CA 1
ATOM 685 C C . ALA A 1 86 ? 11.065 -0.681 -11.709 1.00 87.75 86 ALA A C 1
ATOM 687 O O . ALA A 1 86 ? 10.737 -1.431 -10.791 1.00 87.75 86 ALA A O 1
ATOM 688 N N . GLY A 1 87 ? 11.182 -1.094 -12.966 1.00 85.62 87 GLY A N 1
ATOM 689 C CA . GLY A 1 87 ? 11.279 -2.481 -13.388 1.00 85.62 87 GLY A CA 1
ATOM 690 C C . GLY A 1 87 ? 12.731 -2.896 -13.627 1.00 85.62 87 GLY A C 1
ATOM 691 O O . GLY A 1 87 ? 13.672 -2.111 -13.545 1.00 85.62 87 GLY A O 1
ATOM 692 N N . SER A 1 88 ? 12.914 -4.164 -13.974 1.00 80.94 88 SER A N 1
ATOM 693 C CA . SER A 1 88 ? 14.210 -4.776 -14.295 1.00 80.94 88 SER A CA 1
ATOM 694 C C . SER A 1 88 ? 14.831 -4.281 -15.607 1.00 80.94 88 SER A C 1
ATOM 696 O O . SER A 1 88 ? 16.018 -4.507 -15.849 1.00 80.94 88 SER A O 1
ATOM 698 N N . LYS A 1 89 ? 14.058 -3.610 -16.468 1.00 74.75 89 LYS A N 1
ATOM 699 C CA . LYS A 1 89 ? 14.557 -3.003 -17.705 1.00 74.75 89 LYS A CA 1
ATOM 700 C C . LYS A 1 89 ? 14.941 -1.550 -17.470 1.00 74.75 89 LYS A C 1
ATOM 702 O O . LYS A 1 89 ? 14.209 -0.796 -16.839 1.00 74.75 89 LYS A O 1
ATOM 707 N N . SER A 1 90 ? 16.066 -1.147 -18.054 1.00 58.91 90 SER A N 1
ATOM 708 C CA . SER A 1 90 ? 16.707 0.158 -17.853 1.00 58.91 90 SER A CA 1
ATOM 709 C C . SER A 1 90 ? 15.880 1.382 -18.271 1.00 58.91 90 SER A C 1
ATOM 711 O O . SER A 1 90 ? 16.313 2.503 -18.030 1.00 58.91 90 SER A O 1
ATOM 713 N N . ASP A 1 91 ? 14.733 1.202 -18.928 1.00 67.81 91 ASP A N 1
ATOM 714 C CA . ASP A 1 91 ? 13.858 2.284 -19.384 1.00 67.81 91 ASP A CA 1
ATOM 715 C C . ASP A 1 91 ? 12.454 2.277 -18.752 1.00 67.81 91 ASP A C 1
ATOM 717 O O . ASP A 1 91 ? 11.608 3.081 -19.149 1.00 67.81 91 ASP A O 1
ATOM 721 N N . GLU A 1 92 ? 12.214 1.406 -17.767 1.00 71.19 92 GLU A N 1
ATOM 722 C CA . GLU A 1 92 ? 10.966 1.316 -17.003 1.00 71.19 92 GLU A CA 1
ATOM 723 C C . GLU A 1 92 ? 11.192 1.861 -15.584 1.00 71.19 92 GLU A C 1
ATOM 725 O O . GLU A 1 92 ? 11.382 1.092 -14.650 1.00 71.19 92 GLU A O 1
ATOM 730 N N . PHE A 1 93 ? 11.216 3.184 -15.410 1.00 80.12 93 PHE A N 1
ATOM 731 C CA . PHE A 1 93 ? 11.306 3.817 -14.090 1.00 80.12 93 PHE A CA 1
ATOM 732 C C . PHE A 1 93 ? 10.602 5.175 -14.066 1.00 80.12 93 PHE A C 1
ATOM 734 O O . PHE A 1 93 ? 10.413 5.805 -15.109 1.00 80.12 93 PHE A O 1
ATOM 741 N N . GLY A 1 94 ? 10.229 5.634 -12.876 1.00 83.44 94 GLY A N 1
ATOM 742 C CA . GLY A 1 94 ? 9.673 6.966 -12.660 1.00 83.44 94 GLY A CA 1
ATOM 743 C C . GLY A 1 94 ? 8.710 7.001 -11.485 1.00 83.44 94 GLY A C 1
ATOM 744 O O . GLY A 1 94 ? 8.769 6.164 -10.590 1.00 83.44 94 GLY A O 1
ATOM 745 N N . ASP A 1 95 ? 7.787 7.957 -11.502 1.00 85.19 95 ASP A N 1
ATOM 746 C CA . ASP A 1 95 ? 6.748 8.032 -10.480 1.00 85.19 95 ASP A CA 1
ATOM 747 C C . ASP A 1 95 ? 5.588 7.092 -10.821 1.00 85.19 95 ASP A C 1
ATOM 749 O O . ASP A 1 95 ? 5.041 7.101 -11.932 1.00 85.19 95 ASP A O 1
ATOM 753 N N . GLY A 1 96 ? 5.161 6.327 -9.830 1.00 85.75 96 GLY A N 1
ATOM 754 C CA . GLY A 1 96 ? 4.055 5.392 -9.908 1.00 85.75 96 GLY A CA 1
ATOM 755 C C . GLY A 1 96 ? 2.991 5.786 -8.898 1.00 85.75 96 GLY A C 1
ATOM 756 O O . GLY A 1 96 ? 3.263 5.767 -7.695 1.00 85.75 96 GLY A O 1
ATOM 757 N N . PRO A 1 97 ? 1.787 6.180 -9.334 1.00 88.00 97 PRO A N 1
ATOM 758 C CA . PRO A 1 97 ? 0.717 6.423 -8.392 1.00 88.00 97 PRO A CA 1
ATOM 759 C C . PRO A 1 97 ? 0.228 5.115 -7.763 1.00 88.00 97 PRO A C 1
ATOM 761 O O . PRO A 1 97 ? 0.085 4.096 -8.446 1.00 88.00 97 PRO A O 1
ATOM 764 N N . PHE A 1 98 ? -0.100 5.169 -6.476 1.00 91.00 98 PHE A N 1
ATOM 765 C CA . PHE A 1 98 ? -0.654 4.040 -5.737 1.00 91.00 98 PHE A CA 1
ATOM 766 C C . PHE A 1 98 ? -1.912 4.427 -4.961 1.00 91.00 98 PHE A C 1
ATOM 768 O O . PHE A 1 98 ? -2.132 5.583 -4.589 1.00 91.00 98 PHE A O 1
ATOM 775 N N . GLU A 1 99 ? -2.726 3.416 -4.689 1.00 92.94 99 GLU A N 1
ATOM 776 C CA . GLU A 1 99 ? -3.803 3.462 -3.715 1.00 92.94 99 GLU A CA 1
ATOM 777 C C . GLU A 1 99 ? -3.877 2.126 -2.985 1.00 92.94 99 GLU A C 1
ATOM 779 O O . GLU A 1 99 ? -3.930 1.068 -3.611 1.00 92.94 99 GLU A O 1
ATOM 784 N N . ILE A 1 100 ? -3.911 2.181 -1.660 1.00 95.94 100 ILE A N 1
ATOM 785 C CA . ILE A 1 100 ? -4.044 1.015 -0.803 1.00 95.94 100 ILE A CA 1
ATOM 786 C C . ILE A 1 100 ? -5.195 1.251 0.167 1.00 95.94 100 ILE A C 1
ATOM 788 O O . ILE A 1 100 ? -5.226 2.252 0.878 1.00 95.94 100 ILE A O 1
ATOM 792 N N . GLU A 1 101 ? -6.150 0.330 0.192 1.00 96.81 101 GLU A N 1
ATOM 793 C CA . GLU A 1 101 ? -7.244 0.317 1.160 1.00 96.81 101 GLU A CA 1
ATOM 794 C C . GLU A 1 101 ? -7.005 -0.811 2.161 1.00 96.81 101 GLU A C 1
ATOM 796 O O . GLU A 1 101 ? -7.029 -1.989 1.794 1.00 96.81 101 GLU A O 1
ATOM 801 N N . PHE A 1 102 ? -6.792 -0.443 3.420 1.00 97.38 102 PHE A N 1
ATOM 802 C CA . PHE A 1 102 ? -6.620 -1.350 4.547 1.00 97.38 102 PHE A CA 1
ATOM 803 C C . PHE A 1 102 ? -7.961 -1.528 5.252 1.00 97.38 102 PHE A C 1
ATOM 805 O O . PHE A 1 102 ? -8.551 -0.554 5.724 1.00 97.38 102 PHE A O 1
ATOM 812 N N . TYR A 1 103 ? -8.445 -2.767 5.323 1.00 97.50 103 TYR A N 1
ATOM 813 C CA . TYR A 1 103 ? -9.634 -3.131 6.089 1.00 97.50 103 TYR A CA 1
ATOM 814 C C . TYR A 1 103 ? -9.205 -3.974 7.282 1.00 97.50 103 TYR A C 1
ATOM 816 O O . TYR A 1 103 ? -8.629 -5.051 7.111 1.00 97.50 103 TYR A O 1
ATOM 824 N N . PHE A 1 104 ? -9.509 -3.497 8.480 1.00 96.81 104 PHE A N 1
ATOM 825 C CA . PHE A 1 104 ? -9.132 -4.133 9.736 1.00 96.81 104 PHE A CA 1
ATOM 826 C C . PHE A 1 104 ? -10.209 -5.118 10.198 1.00 96.81 104 PHE A C 1
ATOM 828 O O . PHE A 1 104 ? -11.375 -5.004 9.809 1.00 96.81 104 PHE A O 1
ATOM 835 N N . VAL A 1 105 ? -9.813 -6.113 10.997 1.00 95.25 105 VAL A N 1
ATOM 836 C CA . VAL A 1 105 ? -10.758 -7.076 11.597 1.00 95.25 105 VAL A CA 1
ATOM 837 C C . VAL A 1 105 ? -11.727 -6.366 12.548 1.00 95.25 105 VAL A C 1
ATOM 839 O O . VAL A 1 105 ? -12.931 -6.611 12.496 1.00 95.25 105 VAL A O 1
ATOM 842 N N . ASP A 1 106 ? -11.199 -5.462 13.366 1.00 93.88 106 ASP A N 1
ATOM 843 C CA . ASP A 1 106 ? -11.912 -4.609 14.312 1.00 93.88 106 ASP A CA 1
ATOM 844 C C . ASP A 1 106 ? -11.216 -3.239 14.454 1.00 93.88 106 ASP A C 1
ATOM 846 O O . ASP A 1 106 ? -10.230 -2.942 13.773 1.00 93.88 106 ASP A O 1
ATOM 850 N N . ASP A 1 107 ? -11.793 -2.362 15.273 1.00 90.94 107 ASP A N 1
ATOM 851 C CA . ASP A 1 107 ? -11.226 -1.047 15.578 1.00 90.94 107 ASP A CA 1
ATOM 852 C C . ASP A 1 107 ? -9.931 -1.214 16.389 1.00 90.94 107 ASP A C 1
ATOM 854 O O . ASP A 1 107 ? -9.890 -2.012 17.326 1.00 90.94 107 ASP A O 1
ATOM 858 N N . HIS A 1 108 ? -8.865 -0.505 16.007 1.00 90.12 108 HIS A N 1
ATOM 859 C CA . HIS A 1 108 ? -7.503 -0.672 16.544 1.00 90.12 108 HIS A CA 1
ATOM 860 C C . HIS A 1 108 ? -6.871 -2.069 16.369 1.00 90.12 108 HIS A C 1
ATOM 862 O O . HIS A 1 108 ? -5.862 -2.386 17.007 1.00 90.12 108 HIS A O 1
ATOM 868 N N . SER A 1 109 ? -7.404 -2.915 15.478 1.00 93.12 109 SER A N 1
ATOM 869 C CA . SER A 1 109 ? -6.771 -4.199 15.162 1.00 93.12 109 SER A CA 1
ATOM 870 C C . SER A 1 109 ? -5.384 -4.017 14.562 1.00 93.12 109 SER A C 1
ATOM 872 O O . SER A 1 109 ? -5.201 -3.213 13.647 1.00 93.12 109 SER A O 1
ATOM 874 N N . LEU A 1 110 ? -4.439 -4.874 14.950 1.00 94.06 110 LEU A N 1
ATOM 875 C CA . LEU A 1 110 ? -3.195 -5.062 14.192 1.00 94.06 110 LEU A CA 1
ATOM 876 C C . LEU A 1 110 ? -3.354 -6.070 13.037 1.00 94.06 110 LEU A C 1
ATOM 878 O O . LEU A 1 110 ? -2.403 -6.314 12.298 1.00 94.06 110 LEU A O 1
ATOM 882 N N . GLY A 1 111 ? -4.534 -6.688 12.901 1.00 93.88 111 GLY A N 1
ATOM 883 C CA . GLY A 1 111 ? -4.848 -7.649 11.849 1.00 93.88 111 GLY A CA 1
ATOM 884 C C . GLY A 1 111 ? -5.652 -7.031 10.707 1.00 93.88 111 GLY A C 1
ATOM 885 O O . GLY A 1 111 ? -6.715 -6.441 10.921 1.00 93.88 111 GLY A O 1
ATOM 886 N N . PHE A 1 112 ? -5.193 -7.240 9.472 1.00 94.56 112 PHE A N 1
ATOM 887 C CA . PHE A 1 112 ? -5.962 -6.900 8.277 1.00 94.56 112 PHE A CA 1
ATOM 888 C C . PHE A 1 112 ? -6.944 -8.025 7.926 1.00 94.56 112 PHE A C 1
ATOM 890 O O . PHE A 1 112 ? -6.555 -9.175 7.720 1.00 94.56 112 PHE A O 1
ATOM 897 N N . ALA A 1 113 ? -8.229 -7.690 7.802 1.00 95.81 113 ALA A N 1
ATOM 898 C CA . ALA A 1 113 ? -9.248 -8.578 7.246 1.00 95.81 113 ALA A CA 1
ATOM 899 C C . ALA A 1 113 ? -9.091 -8.726 5.724 1.00 95.81 113 ALA A C 1
ATOM 901 O O . ALA A 1 113 ? -9.308 -9.806 5.168 1.00 95.81 113 ALA A O 1
ATOM 902 N N . ARG A 1 114 ? -8.722 -7.634 5.044 1.00 96.06 114 ARG A N 1
ATOM 903 C CA . ARG A 1 114 ? -8.270 -7.619 3.648 1.00 96.06 114 ARG A CA 1
ATOM 904 C C . ARG A 1 114 ? -7.523 -6.322 3.338 1.00 96.06 114 ARG A C 1
ATOM 906 O O . ARG A 1 114 ? -7.807 -5.289 3.943 1.00 96.06 114 ARG A O 1
ATOM 913 N N . THR A 1 115 ? -6.681 -6.359 2.314 1.00 96.94 115 THR A N 1
ATOM 914 C CA . THR A 1 115 ? -6.008 -5.172 1.774 1.00 96.94 115 THR A CA 1
ATOM 915 C C . THR A 1 115 ? -6.192 -5.122 0.265 1.00 96.94 115 THR A C 1
ATOM 917 O O . THR A 1 115 ? -5.943 -6.114 -0.418 1.00 96.94 115 THR A O 1
ATOM 920 N N . VAL A 1 116 ? -6.640 -3.988 -0.271 1.00 96.38 116 VAL A N 1
ATOM 921 C CA . VAL A 1 116 ? -6.757 -3.783 -1.722 1.00 96.38 116 VAL A CA 1
ATOM 922 C C . VAL A 1 116 ? -5.632 -2.869 -2.170 1.00 96.38 116 VAL A C 1
ATOM 924 O O . VAL A 1 116 ? -5.585 -1.720 -1.750 1.00 96.38 116 VAL A O 1
ATOM 927 N N . VAL A 1 117 ? -4.742 -3.373 -3.021 1.00 95.44 117 VAL A N 1
ATOM 928 C CA . VAL A 1 117 ? -3.576 -2.640 -3.525 1.00 95.44 117 VAL A CA 1
ATOM 929 C C . VAL A 1 117 ? -3.787 -2.326 -4.991 1.00 95.44 117 VAL A C 1
ATOM 931 O O . VAL A 1 117 ? -4.047 -3.224 -5.796 1.00 95.44 117 VAL A O 1
ATOM 934 N N . ARG A 1 118 ? -3.646 -1.054 -5.345 1.00 92.94 118 ARG A N 1
ATOM 935 C CA . ARG A 1 118 ? -3.740 -0.557 -6.710 1.00 92.94 118 ARG A CA 1
ATOM 936 C C . ARG A 1 118 ? -2.500 0.259 -7.051 1.00 92.94 118 ARG A C 1
ATOM 938 O O . ARG A 1 118 ? -2.042 1.066 -6.246 1.00 92.94 118 ARG A O 1
ATOM 945 N N . PHE A 1 119 ? -1.958 0.041 -8.244 1.00 89.88 119 PHE A N 1
ATOM 946 C CA . PHE A 1 119 ? -0.757 0.720 -8.723 1.00 89.88 119 PHE A CA 1
ATOM 947 C C . PHE A 1 119 ? -0.841 1.012 -10.224 1.00 89.88 119 PHE A C 1
ATOM 949 O O . PHE A 1 119 ? -1.399 0.223 -10.995 1.00 89.88 119 PHE A O 1
ATOM 956 N N . GLY A 1 120 ? -0.318 2.166 -10.633 1.00 84.94 120 GLY A N 1
ATOM 957 C CA . GLY A 1 120 ? -0.233 2.619 -12.022 1.00 84.94 120 GLY A CA 1
ATOM 958 C C . GLY A 1 120 ? 1.159 3.156 -12.357 1.00 84.94 120 GLY A C 1
ATOM 959 O O . GLY A 1 120 ? 2.018 3.242 -11.490 1.00 84.94 120 GLY A O 1
ATOM 960 N N . TRP A 1 121 ? 1.378 3.567 -13.607 1.00 75.12 121 TRP A N 1
ATOM 961 C CA . TRP A 1 121 ? 2.626 4.208 -14.040 1.00 75.12 121 TRP A CA 1
ATOM 962 C C . TRP A 1 121 ? 2.350 5.527 -14.768 1.00 75.12 121 TRP A C 1
ATOM 964 O O . TRP A 1 121 ? 1.305 5.689 -15.406 1.00 75.12 121 TRP A O 1
ATOM 974 N N . LYS A 1 122 ? 3.299 6.464 -14.702 1.00 62.50 122 LYS A N 1
ATOM 975 C CA . LYS A 1 122 ? 3.390 7.599 -15.632 1.00 62.50 122 LYS A CA 1
ATOM 976 C C . LYS A 1 122 ? 4.289 7.191 -16.806 1.00 62.50 122 LYS A C 1
ATOM 978 O O . LYS A 1 122 ? 5.304 6.539 -16.587 1.00 62.50 122 LYS A O 1
ATOM 983 N N . ASP A 1 123 ? 3.913 7.510 -18.041 1.00 54.94 123 ASP A N 1
ATOM 984 C CA . ASP A 1 123 ? 4.791 7.311 -19.198 1.00 54.94 123 ASP A CA 1
ATOM 985 C C . ASP A 1 123 ? 5.841 8.425 -19.331 1.00 54.94 123 ASP A C 1
ATOM 987 O O . ASP A 1 123 ? 5.897 9.366 -18.536 1.00 54.94 123 ASP A O 1
ATOM 991 N N . LYS A 1 124 ? 6.695 8.285 -20.353 1.00 51.66 124 LYS A N 1
ATOM 992 C CA . LYS A 1 124 ? 7.845 9.156 -20.640 1.00 51.66 124 LYS A CA 1
ATOM 993 C C . LYS A 1 124 ? 7.448 10.610 -20.942 1.00 51.66 124 LYS A C 1
ATOM 995 O O . LYS A 1 124 ? 8.286 11.493 -20.792 1.00 51.66 124 LYS A O 1
ATOM 1000 N N . ASP A 1 125 ? 6.189 10.864 -21.297 1.00 51.47 125 ASP A N 1
ATOM 1001 C CA . ASP A 1 125 ? 5.644 12.206 -21.533 1.00 51.47 125 ASP A CA 1
ATOM 1002 C C . ASP A 1 125 ? 4.976 12.789 -20.269 1.00 51.47 125 ASP A C 1
ATOM 1004 O O . ASP A 1 125 ? 4.331 13.840 -20.311 1.00 51.47 125 ASP A O 1
ATOM 1008 N N . GLY A 1 126 ? 5.091 12.100 -19.126 1.00 46.25 126 GLY A N 1
ATOM 1009 C CA . GLY A 1 126 ? 4.361 12.421 -17.901 1.00 46.25 126 GLY A CA 1
ATOM 1010 C C . GLY A 1 126 ? 2.859 12.137 -18.012 1.00 46.25 126 GLY A C 1
ATOM 1011 O O . GLY A 1 126 ? 2.092 12.506 -17.114 1.00 46.25 126 GLY A O 1
ATOM 1012 N N . ILE A 1 127 ? 2.421 11.486 -19.095 1.00 44.53 127 ILE A N 1
ATOM 1013 C CA . ILE A 1 127 ? 1.034 11.108 -19.324 1.00 44.53 127 ILE A CA 1
ATOM 1014 C C . ILE A 1 127 ? 0.792 9.776 -18.620 1.00 44.53 127 ILE A C 1
ATOM 1016 O O . ILE A 1 127 ? 1.526 8.802 -18.722 1.00 44.53 127 ILE A O 1
ATOM 1020 N N . ILE A 1 128 ? -0.265 9.720 -17.824 1.00 51.25 128 ILE A N 1
ATOM 1021 C CA . ILE A 1 128 ? -0.571 8.516 -17.058 1.00 51.25 128 ILE A CA 1
ATOM 1022 C C . ILE A 1 128 ? -1.316 7.550 -17.988 1.00 51.25 128 ILE A C 1
ATOM 1024 O O . ILE A 1 128 ? -2.537 7.637 -18.139 1.00 51.25 128 ILE A O 1
ATOM 1028 N N . THR A 1 129 ? -0.606 6.668 -18.693 1.00 46.06 129 THR A N 1
ATOM 1029 C CA . THR A 1 129 ? -1.230 5.734 -19.641 1.00 46.06 129 THR A CA 1
ATOM 1030 C C . THR A 1 129 ? -1.765 4.488 -18.935 1.00 46.06 129 THR A C 1
ATOM 1032 O O . THR A 1 129 ? -1.079 3.822 -18.170 1.00 46.06 129 THR A O 1
ATOM 1035 N N . LYS A 1 130 ? -3.054 4.205 -19.183 1.00 47.06 130 LYS A N 1
ATOM 1036 C CA . LYS A 1 130 ? -3.911 3.216 -18.491 1.00 47.06 130 LYS A CA 1
ATOM 1037 C C . LYS A 1 130 ? -4.140 3.433 -16.993 1.00 47.06 130 LYS A C 1
ATOM 1039 O O . LYS A 1 130 ? -4.651 2.534 -16.347 1.00 47.06 130 LYS A O 1
ATOM 1044 N N . SER A 1 131 ? -3.885 4.644 -16.505 1.00 42.78 131 SER A N 1
ATOM 1045 C CA . SER A 1 131 ? -4.506 5.219 -15.307 1.00 42.78 131 SER A CA 1
ATOM 1046 C C . SER A 1 131 ? -4.505 6.747 -15.424 1.00 42.78 131 SER A C 1
ATOM 1048 O O . SER A 1 131 ? -3.948 7.458 -14.593 1.00 42.78 131 SER A O 1
ATOM 1050 N N . SER A 1 132 ? -5.092 7.291 -16.491 1.00 37.88 132 SER A N 1
ATOM 1051 C CA . SER A 1 132 ? -5.181 8.741 -16.681 1.00 37.88 132 SER A CA 1
ATOM 1052 C C . SER A 1 132 ? -5.784 9.392 -15.429 1.00 37.88 132 SER A C 1
ATOM 1054 O O . SER A 1 132 ? -6.927 9.085 -15.100 1.00 37.88 132 SER A O 1
ATOM 1056 N N . SER A 1 133 ? -5.038 10.305 -14.790 1.00 40.97 133 SER A N 1
ATOM 1057 C CA . SER A 1 133 ? -5.444 11.266 -13.738 1.00 40.97 133 SER A CA 1
ATOM 1058 C C . SER A 1 133 ? -5.331 10.913 -12.237 1.00 40.97 133 SER A C 1
ATOM 1060 O O . SER A 1 133 ? -6.148 11.369 -11.442 1.00 40.97 133 SER A O 1
ATOM 1062 N N . ILE A 1 134 ? -4.247 10.268 -11.789 1.00 50.19 134 ILE A N 1
ATOM 1063 C CA . ILE A 1 134 ? -3.855 10.263 -10.356 1.00 50.19 134 ILE A CA 1
ATOM 1064 C C . ILE A 1 134 ? -2.970 11.479 -10.030 1.00 50.19 134 ILE A C 1
ATOM 1066 O O . ILE A 1 134 ? -1.905 11.376 -9.439 1.00 50.19 134 ILE A O 1
ATOM 1070 N N . HIS A 1 135 ? -3.393 12.672 -10.455 1.00 44.47 135 HIS A N 1
ATOM 1071 C CA . HIS A 1 135 ? -2.911 13.888 -9.807 1.00 44.47 135 HIS A CA 1
ATOM 1072 C C . HIS A 1 135 ? -3.909 14.198 -8.683 1.00 44.47 135 HIS A C 1
ATOM 1074 O O . HIS A 1 135 ? -5.102 14.327 -8.979 1.00 44.47 135 HIS A O 1
ATOM 1080 N N . PRO A 1 136 ? -3.475 14.397 -7.424 1.00 44.78 136 PRO A N 1
ATOM 1081 C CA . PRO A 1 136 ? -4.359 14.810 -6.326 1.00 44.78 136 PRO A CA 1
ATOM 1082 C C . PRO A 1 136 ? -5.259 16.013 -6.669 1.00 44.78 136 PRO A C 1
ATOM 1084 O O . PRO A 1 136 ? -6.387 16.121 -6.194 1.00 44.78 136 PRO A O 1
ATOM 1087 N N . ARG A 1 137 ? -4.804 16.903 -7.568 1.00 39.84 137 ARG A N 1
ATOM 1088 C CA . ARG A 1 137 ? -5.571 18.055 -8.063 1.00 39.84 137 ARG A CA 1
ATOM 1089 C C . ARG A 1 137 ? -6.739 17.683 -8.987 1.00 39.84 137 ARG A C 1
ATOM 1091 O O . ARG A 1 137 ? -7.709 18.431 -9.015 1.00 39.84 137 ARG A O 1
ATOM 1098 N N . LEU A 1 138 ? -6.683 16.554 -9.699 1.00 40.38 138 LEU A N 1
ATOM 1099 C CA . LEU A 1 138 ? -7.759 16.062 -10.579 1.00 40.38 138 LEU A CA 1
ATOM 1100 C C . LEU A 1 138 ? -8.762 15.164 -9.835 1.00 40.38 138 LEU A C 1
ATOM 1102 O O . LEU A 1 138 ? -9.930 15.102 -10.214 1.00 40.38 138 LEU A O 1
ATOM 1106 N N . ARG A 1 139 ? -8.361 14.572 -8.700 1.00 49.50 139 ARG A N 1
ATOM 1107 C CA . ARG A 1 139 ? -9.272 13.874 -7.775 1.00 49.50 139 ARG A CA 1
ATOM 1108 C C . ARG A 1 139 ? -10.290 14.795 -7.093 1.00 49.50 139 ARG A C 1
ATOM 1110 O O . ARG A 1 139 ? -11.324 14.313 -6.637 1.00 49.50 139 ARG A O 1
ATOM 1117 N N . LYS A 1 140 ? -10.076 16.119 -7.131 1.00 47.72 140 LYS A N 1
ATOM 1118 C CA . LYS A 1 140 ? -11.080 17.134 -6.750 1.00 47.72 140 LYS A CA 1
ATOM 1119 C C . LYS A 1 140 ? -12.410 17.012 -7.516 1.00 47.72 140 LYS A C 1
ATOM 1121 O O . LYS A 1 140 ? -13.381 17.638 -7.113 1.00 47.72 140 LYS A O 1
ATOM 1126 N N . GLN A 1 141 ? -12.477 16.210 -8.585 1.00 43.94 141 GLN A N 1
ATOM 1127 C CA . GLN A 1 141 ? -13.718 15.910 -9.310 1.00 43.94 141 GLN A CA 1
ATOM 1128 C C . GLN A 1 141 ? -14.489 14.676 -8.790 1.00 43.94 141 GLN A C 1
ATOM 1130 O O . GLN A 1 141 ? -15.498 14.305 -9.382 1.00 43.94 141 GLN A O 1
ATOM 1135 N N . GLY A 1 142 ? -14.053 14.023 -7.703 1.00 48.59 142 GLY A N 1
ATOM 1136 C CA . GLY A 1 142 ? -14.851 13.003 -7.000 1.00 48.59 142 GLY A CA 1
ATOM 1137 C C . GLY A 1 142 ? -15.009 11.653 -7.715 1.00 48.59 142 GLY A C 1
ATOM 1138 O O . GLY A 1 142 ? -15.826 10.831 -7.304 1.00 48.59 142 GLY A O 1
ATOM 1139 N N . ARG A 1 143 ? -14.244 11.385 -8.781 1.00 53.06 143 ARG A N 1
ATOM 1140 C CA . ARG A 1 143 ? -14.315 10.110 -9.510 1.00 53.06 143 ARG A CA 1
ATOM 1141 C C . ARG A 1 143 ? -13.500 9.020 -8.798 1.00 53.06 143 ARG A C 1
ATOM 1143 O O . ARG A 1 143 ? -12.281 9.131 -8.681 1.00 53.06 143 ARG A O 1
ATOM 1150 N N . GLN A 1 144 ? -14.162 7.941 -8.375 1.00 62.34 144 GLN A N 1
ATOM 1151 C CA . GLN A 1 144 ? -13.501 6.680 -8.015 1.00 62.34 144 GLN A CA 1
ATOM 1152 C C . GLN A 1 144 ? -13.146 5.901 -9.291 1.00 62.34 144 GLN A C 1
ATOM 1154 O O . GLN A 1 144 ? -13.987 5.742 -10.180 1.00 62.34 144 GLN A O 1
ATOM 1159 N N . PHE A 1 145 ? -11.902 5.433 -9.396 1.00 64.56 145 PHE A N 1
ATOM 1160 C CA . PHE A 1 145 ? -11.439 4.629 -10.530 1.00 64.56 145 PHE A CA 1
ATOM 1161 C C . PHE A 1 145 ? -11.843 3.164 -10.359 1.00 64.56 145 PHE A C 1
ATOM 1163 O O . PHE A 1 145 ? -11.830 2.628 -9.251 1.00 64.56 145 PHE A O 1
ATOM 1170 N N . ARG A 1 146 ? -12.181 2.494 -11.463 1.00 73.25 146 ARG A N 1
ATOM 1171 C CA . ARG A 1 146 ? -12.439 1.047 -11.470 1.00 73.25 146 ARG A CA 1
ATOM 1172 C C . ARG A 1 146 ? -11.114 0.286 -11.419 1.00 73.25 146 ARG A C 1
ATOM 1174 O O . ARG A 1 146 ? -10.131 0.730 -11.998 1.00 73.25 146 ARG A O 1
ATOM 1181 N N . ASN A 1 147 ? -11.097 -0.914 -10.834 1.00 79.81 147 ASN A N 1
ATOM 1182 C CA . ASN A 1 147 ? -9.887 -1.756 -10.770 1.00 79.81 147 ASN A CA 1
ATOM 1183 C C . ASN A 1 147 ? -9.259 -2.042 -12.151 1.00 79.81 147 ASN A C 1
ATOM 1185 O O . ASN A 1 147 ? -8.047 -2.168 -12.256 1.00 79.81 147 ASN A O 1
ATOM 1189 N N . SER A 1 148 ? -10.064 -2.106 -13.217 1.00 74.56 148 SER A N 1
ATOM 1190 C CA . SER A 1 148 ? -9.587 -2.299 -14.596 1.00 74.56 148 SER A CA 1
ATOM 1191 C C . SER A 1 148 ? -8.804 -1.110 -15.167 1.00 74.56 148 SER A C 1
ATOM 1193 O O . SER A 1 148 ? -8.236 -1.219 -16.249 1.00 74.56 148 SER A O 1
ATOM 1195 N N . GLU A 1 149 ? -8.843 0.037 -14.489 1.00 73.25 149 GLU A N 1
ATOM 1196 C CA . GLU A 1 149 ? -8.146 1.274 -14.857 1.00 73.25 149 GLU A CA 1
ATOM 1197 C C . GLU A 1 149 ? -6.797 1.412 -14.138 1.00 73.25 149 GLU A C 1
ATOM 1199 O O . GLU A 1 149 ? -6.228 2.495 -14.135 1.00 73.25 149 GLU A O 1
ATOM 1204 N N . TRP A 1 150 ? -6.301 0.346 -13.506 1.00 81.44 150 TRP A N 1
ATOM 1205 C CA . TRP A 1 150 ? -4.990 0.307 -12.863 1.00 81.44 150 TRP A CA 1
ATOM 1206 C C . TRP A 1 150 ? -4.083 -0.701 -13.567 1.00 81.44 150 TRP A C 1
ATOM 1208 O O . TRP A 1 150 ? -4.550 -1.711 -14.100 1.00 81.44 150 TRP A O 1
ATOM 1218 N N . ALA A 1 151 ? -2.774 -0.450 -13.554 1.00 83.62 151 ALA A N 1
ATOM 1219 C CA . ALA A 1 151 ? -1.790 -1.393 -14.087 1.00 83.62 151 ALA A CA 1
ATOM 1220 C C . ALA A 1 151 ? -1.694 -2.667 -13.229 1.00 83.62 151 ALA A C 1
ATOM 1222 O O . ALA A 1 151 ? -1.424 -3.763 -13.730 1.00 83.62 151 ALA A O 1
ATOM 1223 N N . MET A 1 152 ? -1.953 -2.510 -11.934 1.00 89.00 152 MET A N 1
ATOM 1224 C CA . MET A 1 152 ? -2.104 -3.578 -10.963 1.00 89.00 152 MET A CA 1
ATOM 1225 C C . MET A 1 152 ? -3.277 -3.248 -10.043 1.00 89.00 152 MET A C 1
ATOM 1227 O O . MET A 1 152 ? -3.375 -2.131 -9.542 1.00 89.00 152 MET A O 1
ATOM 1231 N N . ALA A 1 153 ? -4.137 -4.233 -9.797 1.00 92.06 153 ALA A N 1
ATOM 1232 C CA . ALA A 1 153 ? -5.157 -4.183 -8.759 1.00 92.06 153 ALA A CA 1
ATOM 1233 C C . ALA A 1 153 ? -5.302 -5.583 -8.152 1.00 92.06 153 ALA A C 1
ATOM 1235 O O . ALA A 1 153 ? -5.761 -6.505 -8.829 1.00 92.06 153 ALA A O 1
ATOM 1236 N N . ILE A 1 154 ? -4.894 -5.745 -6.895 1.00 94.19 154 ILE A N 1
ATOM 1237 C CA . ILE A 1 154 ? -4.926 -7.021 -6.173 1.00 94.19 154 ILE A CA 1
ATOM 1238 C C . ILE A 1 154 ? -5.647 -6.871 -4.834 1.00 94.19 154 ILE A C 1
ATOM 1240 O O . ILE A 1 154 ? -5.636 -5.806 -4.223 1.00 94.19 154 ILE A O 1
ATOM 1244 N N . GLU A 1 155 ? -6.277 -7.952 -4.383 1.00 96.38 155 GLU A N 1
ATOM 1245 C CA . GLU A 1 155 ? -6.857 -8.060 -3.044 1.00 96.38 155 GLU A CA 1
ATOM 1246 C C . GLU A 1 155 ? -6.102 -9.153 -2.282 1.00 96.38 155 GLU A C 1
ATOM 1248 O O . GLU A 1 155 ? -6.092 -10.312 -2.698 1.00 96.38 155 GLU A O 1
ATOM 1253 N N . LEU A 1 156 ? -5.472 -8.772 -1.175 1.00 93.94 156 LEU A N 1
ATOM 1254 C CA . LEU A 1 156 ? -4.778 -9.660 -0.252 1.00 93.94 156 LEU A CA 1
ATOM 1255 C C . LEU A 1 156 ? -5.704 -9.983 0.921 1.00 93.94 156 LEU A C 1
ATOM 1257 O O . LEU A 1 156 ? -6.402 -9.109 1.438 1.00 93.94 156 LEU A O 1
ATOM 1261 N N . LYS A 1 157 ? -5.716 -11.249 1.335 1.00 92.56 157 LYS A N 1
ATOM 1262 C CA . LYS A 1 157 ? -6.467 -11.736 2.497 1.00 92.56 157 LYS A CA 1
ATOM 1263 C C . LYS A 1 157 ? -5.529 -12.502 3.414 1.00 92.56 157 LYS A C 1
ATOM 1265 O O . LYS A 1 157 ? -4.628 -13.167 2.897 1.00 92.56 157 LYS A O 1
ATOM 1270 N N . PRO A 1 158 ? -5.763 -12.471 4.735 1.00 86.69 158 PRO A N 1
ATOM 1271 C CA . PRO A 1 158 ? -5.041 -13.340 5.642 1.00 86.69 158 PRO A CA 1
ATOM 1272 C C . PRO A 1 158 ? -5.240 -14.808 5.224 1.00 86.69 158 PRO A C 1
ATOM 1274 O O . PRO A 1 158 ? -6.299 -15.162 4.680 1.00 86.69 158 PRO A O 1
ATOM 1277 N N . PRO A 1 159 ? -4.235 -15.671 5.448 1.00 80.94 159 PRO A N 1
ATOM 1278 C CA . PRO A 1 159 ? -4.370 -17.093 5.182 1.00 80.94 159 PRO A CA 1
ATOM 1279 C C . PRO A 1 159 ? -5.574 -17.639 5.951 1.00 80.94 159 PRO A C 1
ATOM 1281 O O . PRO A 1 159 ? -5.810 -17.295 7.109 1.00 80.94 159 PRO 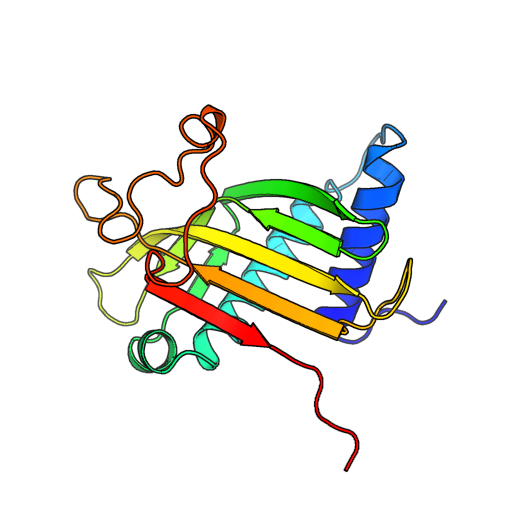A O 1
ATOM 1284 N N . LYS A 1 160 ? -6.368 -18.488 5.296 1.00 76.44 160 LYS A N 1
ATOM 1285 C CA . LYS A 1 160 ? -7.424 -19.215 6.000 1.00 76.44 160 LYS A CA 1
ATOM 1286 C C . LYS A 1 160 ? -6.734 -20.147 6.990 1.00 76.44 160 LYS A C 1
ATOM 1288 O O . LYS A 1 160 ? -5.877 -20.914 6.565 1.00 76.44 160 LYS A O 1
ATOM 1293 N N . ASN A 1 161 ? -7.111 -20.092 8.266 1.00 54.88 161 ASN A N 1
ATOM 1294 C CA . ASN A 1 161 ? -6.713 -21.109 9.236 1.00 54.88 161 ASN A CA 1
ATOM 1295 C C . ASN A 1 161 ? -7.251 -22.463 8.735 1.00 54.88 161 ASN A C 1
ATOM 1297 O O . ASN A 1 161 ? -8.447 -22.731 8.854 1.00 54.88 161 ASN A O 1
ATOM 1301 N N . THR A 1 162 ? -6.397 -23.246 8.079 1.00 39.31 162 THR A N 1
ATOM 1302 C CA . THR A 1 162 ? -6.619 -24.662 7.749 1.00 39.31 162 THR A CA 1
ATOM 1303 C C . THR A 1 162 ? -6.121 -25.538 8.874 1.00 39.31 162 THR A C 1
ATOM 1305 O O . THR A 1 162 ? -5.003 -25.249 9.357 1.00 39.31 162 THR A O 1
#

Sequence (162 aa):
MSVPETLDQRLASALWDWADASEQSFDDGPSVQECLASLLESFLCDAFTYWPHASRQGWWSDGVIELHLERISPTAIRAFGSTYWAGSKSDEFGDGPFEIEFYFVDDHSLGFARTVVRFGWKDKDGIITKSSSIHPRLRKQGRQFRNSEWAMAIELKPPKNT

Foldseek 3Di:
DDDQDDLLLQLLQLLLVVVVCVVPPDDDDCPSVQSNQVSVQVVVQVVLCPDVVSVVQVKHWDTFPDWDKDDPDQFKIKIWHWTWMAGPDPQGTDIKTKMKMFGAPHHSHSDTQKMKIFIFDQDPVSAGPLQGDPPPVRCVVVDDDDNSSTPDIDMDGDDDPD

pLDDT: mean 79.73, std 18.57, range [37.88, 97.5]

Radius of gyration: 15.9 Å; chains: 1; bounding box: 32×43×46 Å